Protein AF-E0VUU2-F1 (afdb_monomer_lite)

Organism: Pediculus humanus subsp. corporis (NCBI:txid121224)

Secondary structure (DSSP, 8-state):
------TT-SS-HHHHHHHHHTSTT-----HHHHHHHHHHHHHHHHHHHHSS-TT---HHHHHHHHHH-GGGHHHHHHHHHHHHHHHHT-

pLDDT: mean 73.71, std 14.62, range [32.16, 87.88]

Sequence (90 aa):
MANNTNKYLNLPVSRVKVIMKSSPQVENISNESIYLVAKATYLAQESLMYGQNVNELKYESIAHIVNNESKFEFLKGLLQFKVYCQFVYK

InterPro domains:
  IPR003958 Transcription factor CBF/NF-Y/archaeal histone domain [PF00808] (10-42)
  IPR009072 Histone-fold [G3DSA:1.10.20.10] (1-80)
  IPR009072 Histone-fold [SSF47113] (20-80)
  IPR050568 Transcription/DNA replication regulator [PTHR10252] (10-79)

Radius of gyration: 15.25 Å; chains: 1; bounding box: 46×28×36 Å

Structu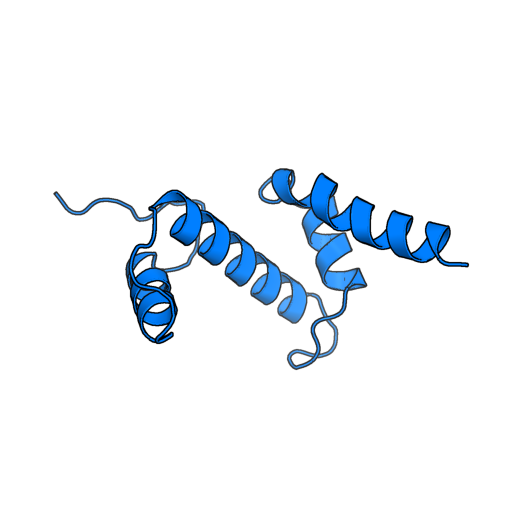re (mmCIF, N/CA/C/O backbone):
data_AF-E0VUU2-F1
#
_entry.id   AF-E0VUU2-F1
#
loop_
_atom_site.group_PDB
_atom_site.id
_atom_site.type_symbol
_atom_site.label_atom_id
_atom_site.label_alt_id
_atom_site.label_comp_id
_atom_site.label_asym_id
_atom_site.label_entity_id
_atom_site.label_seq_id
_atom_site.pdbx_PDB_ins_code
_atom_site.Cartn_x
_atom_site.Cartn_y
_atom_site.Cartn_z
_atom_site.occupancy
_atom_site.B_iso_or_equiv
_atom_site.auth_seq_id
_atom_site.auth_comp_id
_atom_site.auth_asym_id
_atom_site.auth_atom_id
_atom_site.pdbx_PDB_model_num
ATOM 1 N N . MET A 1 1 ? -22.709 15.657 9.112 1.00 32.16 1 MET A N 1
ATOM 2 C CA . MET A 1 1 ? -21.230 15.660 9.188 1.00 32.16 1 MET A CA 1
ATOM 3 C C . MET A 1 1 ? -20.706 14.407 8.488 1.00 32.16 1 MET A C 1
ATOM 5 O O . MET A 1 1 ? -20.541 13.379 9.127 1.00 32.16 1 MET A O 1
ATOM 9 N N . ALA A 1 2 ? -20.553 14.446 7.161 1.00 32.72 2 ALA A N 1
ATOM 10 C CA . ALA A 1 2 ? -20.084 13.309 6.363 1.00 32.72 2 ALA A CA 1
ATOM 11 C C . ALA A 1 2 ? -18.623 13.564 5.980 1.00 32.72 2 ALA A C 1
ATOM 13 O O . ALA A 1 2 ? -18.330 14.203 4.974 1.00 32.72 2 ALA A O 1
ATOM 14 N N . ASN A 1 3 ? -17.710 13.150 6.854 1.00 45.44 3 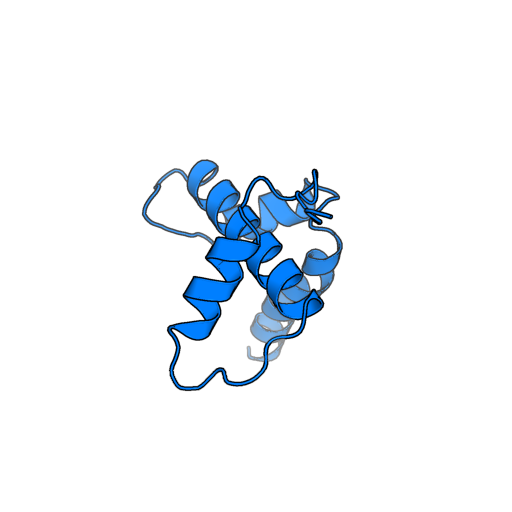ASN A N 1
ATOM 15 C CA . ASN A 1 3 ? -16.290 13.383 6.658 1.00 45.44 3 ASN A CA 1
ATOM 16 C C . ASN A 1 3 ? -15.703 12.376 5.661 1.00 45.44 3 ASN A C 1
ATOM 18 O O . ASN A 1 3 ? -15.889 11.167 5.796 1.00 45.44 3 ASN A O 1
ATOM 22 N N . ASN A 1 4 ? -14.830 12.914 4.807 1.00 46.75 4 ASN A N 1
ATOM 23 C CA . ASN A 1 4 ? -13.587 12.276 4.377 1.00 46.75 4 ASN A CA 1
ATOM 24 C C . ASN A 1 4 ? -13.591 11.531 3.029 1.00 46.75 4 ASN A C 1
ATOM 26 O O . ASN A 1 4 ? -13.088 10.415 2.914 1.00 46.75 4 ASN A O 1
ATOM 30 N N . THR A 1 5 ? -14.035 12.198 1.960 1.00 45.41 5 THR A N 1
ATOM 31 C CA . THR A 1 5 ? -13.363 12.025 0.663 1.00 45.41 5 THR A CA 1
ATOM 32 C C . THR A 1 5 ? -12.023 12.751 0.749 1.00 45.41 5 THR A C 1
ATOM 34 O O . THR A 1 5 ? -11.933 13.952 0.485 1.00 45.41 5 THR A O 1
ATOM 37 N N . ASN A 1 6 ? -10.980 12.050 1.187 1.00 50.56 6 ASN A N 1
ATOM 38 C CA . ASN A 1 6 ? -9.616 12.533 1.028 1.00 50.56 6 ASN A CA 1
ATOM 39 C C . ASN A 1 6 ? -9.395 12.687 -0.486 1.00 50.56 6 ASN A C 1
ATOM 41 O O . ASN A 1 6 ? -9.218 11.690 -1.176 1.00 50.56 6 ASN A O 1
ATOM 45 N N . LYS A 1 7 ? -9.460 13.919 -1.016 1.00 51.06 7 LYS A N 1
ATOM 46 C CA . LYS A 1 7 ? -9.328 14.242 -2.457 1.00 51.06 7 LYS A CA 1
ATOM 47 C C . LYS A 1 7 ? -8.076 13.631 -3.117 1.00 51.06 7 LYS A C 1
ATOM 49 O O . LYS A 1 7 ? -7.997 13.571 -4.333 1.00 51.06 7 LYS A O 1
ATOM 54 N N . TYR A 1 8 ? -7.116 13.179 -2.310 1.00 53.16 8 TYR A N 1
ATOM 55 C CA . TYR A 1 8 ? -5.859 12.537 -2.694 1.00 53.16 8 TYR A CA 1
ATOM 56 C C . TYR A 1 8 ? -5.932 11.012 -2.882 1.00 53.16 8 TYR A C 1
ATOM 58 O O . TYR A 1 8 ? -4.914 10.387 -3.197 1.00 53.16 8 TYR A O 1
ATOM 66 N N . LEU A 1 9 ? -7.088 10.401 -2.620 1.00 58.06 9 LEU A N 1
ATOM 67 C CA . LEU A 1 9 ? -7.342 8.970 -2.725 1.00 58.06 9 LEU A CA 1
ATOM 68 C C . LEU A 1 9 ? -8.634 8.787 -3.523 1.00 58.06 9 LEU A C 1
ATOM 70 O O . LEU A 1 9 ? -9.721 8.984 -2.989 1.00 58.06 9 LEU A O 1
ATOM 74 N N . ASN A 1 10 ? -8.535 8.367 -4.784 1.00 66.50 10 ASN A N 1
ATOM 75 C CA . ASN A 1 10 ? -9.688 8.002 -5.624 1.00 66.50 10 ASN A CA 1
ATOM 76 C C . ASN A 1 10 ? -10.390 6.706 -5.145 1.00 66.50 10 ASN A C 1
ATOM 78 O O . ASN A 1 10 ? -10.941 5.954 -5.942 1.00 66.50 10 ASN A O 1
ATOM 82 N N . LEU A 1 11 ? -10.347 6.408 -3.843 1.00 70.31 11 LEU A N 1
ATOM 83 C CA . LEU A 1 11 ? -10.851 5.186 -3.230 1.00 70.31 11 LEU A CA 1
ATOM 84 C C . LEU A 1 11 ? -11.788 5.529 -2.063 1.00 70.31 11 LEU A C 1
ATOM 86 O O . LEU A 1 11 ? -11.443 6.349 -1.207 1.00 70.31 11 LEU A O 1
ATOM 90 N N . PRO A 1 12 ? -12.957 4.873 -1.965 1.00 81.50 12 PRO A N 1
ATOM 91 C CA . PRO A 1 12 ? -13.855 5.049 -0.835 1.00 81.50 12 PRO A CA 1
ATOM 92 C C . PRO A 1 12 ? -13.254 4.426 0.432 1.00 81.50 12 PRO A C 1
ATOM 94 O O . PRO A 1 12 ? -13.266 3.208 0.620 1.00 81.50 12 PRO A O 1
ATOM 97 N N . VAL A 1 13 ? -12.779 5.282 1.340 1.00 80.31 13 VAL A N 1
ATOM 98 C CA . VAL A 1 13 ? -12.186 4.925 2.646 1.00 80.31 13 VAL A CA 1
ATOM 99 C C . VAL A 1 13 ? -13.080 3.969 3.453 1.00 80.31 13 VAL A C 1
ATOM 101 O O . VAL A 1 13 ? -12.598 3.049 4.113 1.00 80.31 13 VAL A O 1
ATOM 104 N N . SER A 1 14 ? -14.402 4.133 3.357 1.00 82.56 14 SER A N 1
ATOM 105 C CA . SER A 1 14 ? -15.387 3.250 3.990 1.00 82.56 14 SER A CA 1
ATOM 106 C C . SER A 1 14 ? -15.301 1.805 3.490 1.00 82.56 14 SER A C 1
ATOM 108 O O . SER A 1 14 ? -15.385 0.878 4.294 1.00 82.56 14 SER A O 1
ATOM 110 N N . ARG A 1 15 ? -15.084 1.591 2.187 1.00 83.56 15 ARG A N 1
ATOM 111 C CA . ARG A 1 15 ? -14.930 0.249 1.603 1.00 83.56 15 ARG A CA 1
ATOM 112 C C . ARG A 1 15 ? -13.607 -0.381 2.003 1.00 83.56 15 ARG A C 1
ATOM 114 O O . ARG A 1 15 ? -13.601 -1.558 2.341 1.00 83.56 15 ARG A O 1
ATOM 121 N N . VAL A 1 16 ? -12.529 0.405 2.046 1.00 85.56 16 VAL A N 1
ATOM 122 C CA . VAL A 1 16 ? -11.222 -0.061 2.540 1.00 85.56 16 VAL A CA 1
ATOM 123 C C . VAL A 1 16 ? -11.363 -0.592 3.967 1.00 85.56 16 VAL A C 1
ATOM 125 O O . VAL A 1 16 ? -10.953 -1.713 4.249 1.00 85.56 16 VAL A O 1
ATOM 128 N N . LYS A 1 17 ? -12.050 0.147 4.847 1.00 83.94 17 LYS A N 1
ATOM 129 C CA . LYS A 1 17 ? -12.306 -0.288 6.227 1.00 83.94 17 LYS A CA 1
ATOM 130 C C . LYS A 1 17 ? -13.113 -1.588 6.307 1.00 83.94 17 LYS A C 1
ATOM 132 O O . LYS A 1 17 ? -12.799 -2.438 7.133 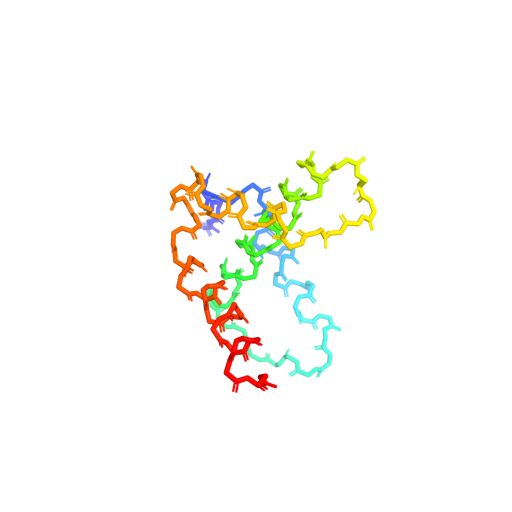1.00 83.94 17 LYS A O 1
ATOM 137 N N . VAL A 1 18 ? -14.145 -1.744 5.475 1.00 87.44 18 VAL A N 1
ATOM 138 C CA . VAL A 1 18 ? -14.959 -2.973 5.430 1.00 87.44 18 VAL A CA 1
ATOM 139 C C . VAL A 1 18 ? -14.119 -4.173 4.992 1.00 87.44 18 VAL A C 1
ATOM 141 O O . VAL A 1 18 ? -14.186 -5.213 5.636 1.00 87.44 18 VAL A O 1
ATOM 144 N N . ILE A 1 19 ? -13.294 -4.014 3.953 1.00 87.44 19 ILE A N 1
ATOM 145 C CA . ILE A 1 19 ? -12.392 -5.069 3.466 1.00 87.44 19 ILE A CA 1
ATOM 146 C C . ILE A 1 19 ? -11.344 -5.423 4.530 1.00 87.44 19 ILE A C 1
ATOM 148 O O . ILE A 1 19 ? -11.076 -6.590 4.775 1.00 87.44 19 ILE A O 1
ATOM 152 N N . MET A 1 20 ? -10.777 -4.437 5.227 1.00 87.62 20 MET A N 1
ATOM 153 C CA . MET A 1 20 ? -9.838 -4.718 6.319 1.00 87.62 20 MET A CA 1
ATOM 154 C C . MET A 1 20 ? -10.502 -5.503 7.463 1.00 87.62 20 MET A C 1
ATOM 156 O O . MET A 1 20 ? -9.880 -6.401 8.022 1.00 87.62 20 MET A O 1
ATOM 160 N N . LYS A 1 21 ? -11.772 -5.210 7.777 1.00 87.19 21 LYS A N 1
ATOM 161 C CA . LYS A 1 21 ? -12.559 -5.919 8.802 1.00 87.19 21 LYS A CA 1
ATOM 162 C C . LYS A 1 21 ? -13.069 -7.298 8.382 1.00 87.19 21 LYS A C 1
ATOM 164 O O . LYS A 1 21 ? -13.522 -8.039 9.245 1.00 87.19 21 LYS A O 1
ATOM 169 N N . SER A 1 22 ? -13.033 -7.654 7.095 1.00 87.88 22 SER A N 1
ATOM 170 C CA . SER A 1 22 ? -13.375 -9.020 6.679 1.00 87.88 22 SER A CA 1
ATOM 171 C C . SER A 1 22 ? -12.279 -10.027 7.034 1.00 87.88 22 SER A C 1
ATOM 173 O O . SER A 1 22 ? -12.506 -11.228 6.933 1.00 87.88 22 SER A O 1
ATOM 175 N N . SER A 1 23 ? -11.096 -9.550 7.437 1.00 84.56 23 SER A N 1
ATOM 176 C CA . SER A 1 23 ? -10.030 -10.392 7.966 1.00 84.56 23 SER A CA 1
ATOM 177 C C . SER A 1 23 ? -10.283 -10.702 9.449 1.00 84.56 23 SER A C 1
ATOM 179 O O . SER A 1 23 ? -10.383 -9.765 10.246 1.00 84.56 23 SER A O 1
ATOM 181 N N . PRO A 1 24 ? -10.364 -11.984 9.854 1.00 77.62 24 PRO A N 1
ATOM 182 C CA . PRO A 1 24 ? -10.712 -12.367 11.224 1.00 77.62 24 PRO A CA 1
ATOM 183 C C . PRO A 1 24 ? -9.663 -11.965 12.274 1.00 77.62 24 PRO A C 1
ATOM 185 O O . PRO A 1 24 ? -9.955 -11.997 13.462 1.00 77.62 24 PRO A O 1
ATOM 188 N N . GLN A 1 25 ? -8.457 -11.567 11.862 1.00 79.62 25 GLN A N 1
ATOM 189 C CA . GLN A 1 25 ? -7.365 -11.151 12.750 1.00 79.62 25 GLN A CA 1
ATOM 190 C C . GLN A 1 25 ? -7.331 -9.636 13.024 1.00 79.62 25 GLN A C 1
ATOM 192 O O . GLN A 1 25 ? -6.417 -9.153 13.690 1.00 79.62 25 GLN A O 1
ATOM 197 N N . VAL A 1 26 ? -8.270 -8.859 12.474 1.00 79.81 26 VAL A N 1
ATOM 198 C CA . VAL A 1 26 ? -8.221 -7.391 12.507 1.00 79.81 26 VAL A CA 1
ATOM 199 C C . VAL A 1 26 ? -9.380 -6.838 13.342 1.00 79.81 26 VAL A C 1
ATOM 201 O O . VAL A 1 26 ? -10.463 -6.560 12.832 1.00 79.81 26 VAL A O 1
ATOM 204 N N . GLU A 1 27 ? -9.141 -6.650 14.642 1.00 74.12 27 GLU A N 1
ATOM 205 C CA . GLU A 1 27 ? -10.156 -6.163 15.594 1.00 74.12 27 GLU A CA 1
ATOM 206 C C . GLU A 1 27 ? -10.253 -4.627 15.630 1.00 74.12 27 GLU A C 1
ATOM 208 O O . GLU A 1 27 ? -11.337 -4.056 15.487 1.00 74.12 27 GLU A O 1
ATOM 213 N N . ASN A 1 28 ? -9.110 -3.941 15.761 1.00 80.06 28 ASN A N 1
ATOM 214 C CA . ASN A 1 28 ? -9.026 -2.482 15.841 1.00 80.06 28 ASN A CA 1
ATOM 215 C C . ASN A 1 28 ? -8.176 -1.913 14.703 1.00 80.06 28 ASN A C 1
ATOM 217 O O . ASN A 1 28 ? -7.017 -2.276 14.528 1.00 80.06 28 ASN A O 1
ATOM 221 N N . ILE A 1 29 ? -8.759 -0.984 13.941 1.00 83.25 29 ILE A N 1
ATOM 222 C CA . ILE A 1 29 ? -8.109 -0.343 12.793 1.00 83.25 29 ILE A CA 1
ATOM 223 C C . ILE A 1 29 ? -8.088 1.166 13.020 1.00 83.25 29 ILE A C 1
ATOM 225 O O . ILE A 1 29 ? -9.150 1.789 13.132 1.00 83.25 29 ILE A O 1
ATOM 229 N N . SER A 1 30 ? -6.892 1.756 13.044 1.00 86.44 30 SER A N 1
ATOM 230 C CA . SER A 1 30 ? -6.724 3.207 13.123 1.00 86.44 30 SER A CA 1
ATOM 231 C C . SER A 1 30 ? -7.038 3.882 11.781 1.00 86.44 30 SER A C 1
ATOM 233 O O . SER A 1 30 ? -6.960 3.274 10.711 1.00 86.44 30 SER A O 1
ATOM 235 N N . ASN A 1 31 ? -7.378 5.173 11.817 1.00 83.94 31 ASN A N 1
ATOM 236 C CA . ASN A 1 31 ? -7.612 5.945 10.592 1.00 83.94 31 ASN A CA 1
ATOM 237 C C . ASN A 1 31 ? -6.344 6.051 9.725 1.00 83.94 31 ASN A C 1
ATOM 239 O O . ASN A 1 31 ? -6.445 6.064 8.499 1.00 83.94 31 ASN A O 1
ATOM 243 N N . GLU A 1 32 ? -5.163 6.067 10.348 1.00 83.62 32 GLU A N 1
ATOM 244 C CA . GLU A 1 32 ? -3.870 6.068 9.656 1.00 83.62 32 GLU A CA 1
ATOM 245 C C . GLU A 1 32 ? -3.622 4.756 8.913 1.00 83.62 32 GLU A C 1
ATOM 247 O O . GLU A 1 32 ? -3.216 4.783 7.753 1.00 83.62 32 GLU A O 1
ATOM 252 N N . SER A 1 33 ? -3.944 3.607 9.518 1.00 85.00 33 SER A N 1
ATOM 253 C CA . SER A 1 33 ? -3.836 2.310 8.843 1.00 85.00 33 SER A CA 1
ATOM 254 C C . SER A 1 33 ? -4.748 2.235 7.620 1.00 85.00 33 SER A C 1
ATOM 256 O O . SER A 1 33 ? -4.322 1.766 6.569 1.00 85.00 33 SER A O 1
ATOM 258 N N . ILE A 1 34 ? -5.981 2.746 7.717 1.00 85.94 34 ILE A N 1
ATOM 259 C CA . ILE A 1 34 ? -6.905 2.788 6.570 1.00 85.94 34 ILE A CA 1
ATOM 260 C C . ILE A 1 34 ? -6.340 3.678 5.460 1.00 85.94 34 ILE A C 1
ATOM 262 O O . ILE A 1 34 ? -6.396 3.310 4.287 1.00 85.94 34 ILE A O 1
ATOM 266 N N . TYR A 1 35 ? -5.787 4.838 5.818 1.00 83.25 35 TYR A N 1
ATOM 267 C CA . TYR A 1 35 ? -5.168 5.752 4.861 1.00 83.25 35 TYR A CA 1
ATOM 268 C C . TYR A 1 35 ? -3.959 5.116 4.158 1.00 83.25 35 TYR A C 1
ATOM 270 O O . TYR A 1 35 ? -3.853 5.185 2.932 1.00 83.25 35 TYR A O 1
ATOM 278 N N . LEU A 1 36 ? -3.088 4.446 4.917 1.00 83.56 36 LEU A N 1
ATOM 279 C CA . LEU A 1 36 ? -1.916 3.751 4.390 1.00 83.56 36 LEU A CA 1
ATOM 280 C C . LEU A 1 36 ? -2.315 2.628 3.427 1.00 83.56 36 LEU A C 1
ATOM 282 O O . LEU A 1 36 ? -1.778 2.543 2.323 1.00 83.56 36 LEU A O 1
ATOM 286 N N . VAL A 1 37 ? -3.299 1.810 3.811 1.00 85.81 37 VAL A N 1
ATOM 287 C CA . VAL A 1 37 ? -3.828 0.736 2.960 1.00 85.81 37 VAL A CA 1
ATOM 288 C C . VAL A 1 37 ? -4.455 1.314 1.695 1.00 85.81 37 VAL A C 1
ATOM 290 O O . VAL A 1 37 ? -4.159 0.835 0.606 1.00 85.81 37 VAL A O 1
ATOM 293 N N . ALA A 1 38 ? -5.241 2.388 1.798 1.00 86.06 38 ALA A N 1
ATOM 294 C CA . ALA A 1 38 ? -5.820 3.045 0.630 1.00 86.06 38 ALA A CA 1
ATOM 295 C C . ALA A 1 38 ? -4.740 3.572 -0.335 1.00 86.06 38 ALA A C 1
ATOM 297 O O . ALA A 1 38 ? -4.858 3.386 -1.547 1.00 86.06 38 ALA A O 1
ATOM 298 N N . LYS A 1 39 ? -3.660 4.180 0.181 1.00 82.94 39 LYS A N 1
ATOM 299 C CA . LYS A 1 39 ? -2.513 4.607 -0.640 1.00 82.94 39 LYS A CA 1
ATOM 300 C C . LYS A 1 39 ? -1.806 3.425 -1.301 1.00 82.94 39 LYS A C 1
ATOM 302 O O . LYS A 1 39 ? -1.476 3.515 -2.480 1.00 82.94 39 LYS A O 1
ATOM 307 N N . ALA A 1 40 ? -1.599 2.329 -0.574 1.00 84.50 40 ALA A N 1
ATOM 308 C CA . ALA A 1 40 ? -0.967 1.125 -1.108 1.00 84.50 40 ALA A CA 1
ATOM 309 C C . ALA A 1 40 ? -1.818 0.464 -2.206 1.00 84.50 40 ALA A C 1
ATOM 311 O O . ALA A 1 40 ? -1.286 0.074 -3.243 1.00 84.50 40 ALA A O 1
ATOM 312 N N . THR A 1 41 ? -3.141 0.392 -2.027 1.00 85.31 41 THR A N 1
ATOM 313 C CA . THR A 1 41 ? -4.065 -0.110 -3.056 1.00 85.31 41 THR A CA 1
ATOM 314 C C . THR A 1 41 ? -4.026 0.759 -4.308 1.00 85.31 41 THR A C 1
ATOM 316 O O . THR A 1 41 ? -3.959 0.235 -5.416 1.00 85.31 41 THR A O 1
ATOM 319 N N . TYR A 1 42 ? -4.017 2.081 -4.140 1.00 83.94 42 TYR A N 1
ATOM 320 C CA . TYR A 1 42 ? -3.918 3.011 -5.260 1.00 83.94 42 TYR A CA 1
ATOM 321 C C . TYR A 1 42 ? -2.585 2.858 -6.018 1.00 83.94 42 TYR A C 1
ATOM 323 O O . TYR A 1 42 ? -2.583 2.795 -7.245 1.00 83.94 42 TYR A O 1
ATOM 331 N N . LEU A 1 43 ? -1.465 2.697 -5.302 1.00 83.25 43 LEU A N 1
ATOM 332 C CA . LEU A 1 43 ? -0.165 2.396 -5.911 1.00 83.25 43 LEU A CA 1
ATOM 333 C C . LEU A 1 43 ? -0.187 1.086 -6.704 1.00 83.25 43 LEU A C 1
ATOM 335 O O . LEU A 1 43 ? 0.324 1.036 -7.821 1.00 83.25 43 LEU A O 1
ATOM 339 N N . ALA A 1 44 ? -0.765 0.026 -6.135 1.00 82.88 44 ALA A N 1
ATOM 340 C CA . ALA A 1 44 ? -0.872 -1.265 -6.806 1.00 82.88 44 ALA A CA 1
ATOM 341 C C . ALA A 1 44 ? -1.704 -1.153 -8.091 1.00 82.88 44 ALA A C 1
ATOM 343 O O . ALA A 1 44 ? -1.298 -1.676 -9.125 1.00 82.88 44 ALA A O 1
ATOM 344 N N . GLN A 1 45 ? -2.816 -0.415 -8.053 1.00 83.12 45 GLN A N 1
ATOM 345 C CA . GLN A 1 45 ? -3.641 -0.157 -9.230 1.00 83.12 45 GLN A CA 1
ATOM 346 C C . GLN A 1 45 ? -2.872 0.607 -10.316 1.00 83.12 45 GLN A C 1
ATOM 348 O O . GLN A 1 45 ? -2.860 0.162 -11.461 1.00 83.12 45 GLN A O 1
ATOM 353 N N . GLU A 1 46 ? -2.195 1.711 -9.979 1.00 82.00 46 GLU A N 1
ATOM 354 C CA . GLU A 1 46 ? -1.381 2.448 -10.962 1.00 82.00 46 GLU A CA 1
ATOM 355 C C . GLU A 1 46 ? -0.256 1.572 -11.529 1.00 82.00 46 GLU A C 1
ATOM 357 O O . GLU A 1 46 ? 0.027 1.616 -12.724 1.00 82.00 46 GLU A O 1
ATOM 362 N N . SER A 1 47 ? 0.341 0.719 -10.696 1.00 83.25 47 SER A N 1
ATOM 363 C CA . SER A 1 47 ? 1.418 -0.191 -11.104 1.00 83.25 47 SER A CA 1
ATOM 364 C C . SER A 1 47 ? 0.947 -1.272 -12.063 1.00 83.25 47 SER A C 1
ATOM 366 O O . SER A 1 47 ? 1.662 -1.577 -13.016 1.00 83.25 47 SER A O 1
ATOM 368 N N . LEU A 1 48 ? -0.258 -1.808 -11.863 1.00 81.19 48 LEU A N 1
ATOM 369 C CA . LEU A 1 48 ? -0.884 -2.738 -12.806 1.00 81.19 48 LEU A CA 1
ATOM 370 C C . LEU A 1 48 ? -1.246 -2.057 -14.130 1.00 81.19 48 LEU A C 1
ATOM 372 O O . LEU A 1 48 ? -1.127 -2.682 -15.177 1.00 81.19 48 LEU A O 1
ATOM 376 N N . MET A 1 49 ? -1.659 -0.785 -14.098 1.00 80.81 49 MET A N 1
ATOM 377 C CA . MET A 1 49 ? -1.950 -0.015 -15.314 1.00 80.81 49 MET A CA 1
ATOM 378 C C . MET A 1 49 ? -0.685 0.364 -16.094 1.00 80.81 49 MET A C 1
ATOM 380 O O . MET A 1 49 ? -0.731 0.458 -17.317 1.00 80.81 49 MET A O 1
ATOM 384 N N . TYR A 1 50 ? 0.432 0.596 -15.401 1.00 78.56 50 TYR A N 1
ATOM 385 C CA . TYR A 1 50 ? 1.730 0.859 -16.027 1.00 78.56 50 TYR A CA 1
ATOM 386 C C . TYR A 1 50 ? 2.400 -0.425 -16.545 1.00 78.56 50 TYR A C 1
ATOM 388 O O . TYR A 1 50 ? 3.156 -0.395 -17.516 1.00 78.56 50 TYR A O 1
ATOM 396 N N . GLY A 1 51 ? 2.149 -1.562 -15.893 1.00 71.38 51 GLY A N 1
ATOM 397 C CA . GLY A 1 51 ? 2.627 -2.865 -16.339 1.00 71.38 51 GLY A CA 1
ATOM 398 C C . GLY A 1 51 ? 2.032 -3.266 -17.692 1.00 71.38 51 GLY A C 1
ATOM 399 O O . GLY A 1 51 ? 0.870 -3.012 -17.984 1.00 71.38 51 GLY A O 1
ATOM 400 N N . GLN A 1 52 ? 2.819 -3.961 -18.519 1.00 64.94 52 GLN A N 1
ATOM 401 C CA . GLN A 1 52 ? 2.329 -4.521 -19.790 1.00 64.94 52 GLN A CA 1
ATOM 402 C C . GLN A 1 52 ? 1.278 -5.628 -19.586 1.00 64.94 52 GLN A C 1
ATOM 404 O O . GLN A 1 52 ? 0.553 -5.969 -20.516 1.00 64.94 52 GLN A O 1
ATOM 409 N N . ASN A 1 53 ? 1.202 -6.199 -18.380 1.00 71.00 53 ASN A N 1
ATOM 410 C CA . ASN A 1 53 ? 0.268 -7.254 -18.021 1.00 71.00 53 ASN A CA 1
ATOM 411 C C . ASN A 1 53 ? -0.555 -6.827 -16.798 1.00 71.00 53 ASN A C 1
ATOM 413 O O . ASN A 1 53 ? -0.040 -6.760 -15.685 1.00 71.00 53 ASN A O 1
ATOM 417 N N . VAL A 1 54 ? -1.851 -6.598 -17.009 1.00 69.69 54 VAL A N 1
ATOM 418 C CA . VAL A 1 54 ? -2.826 -6.216 -15.969 1.00 69.69 54 VAL A CA 1
ATOM 419 C C . VAL A 1 54 ? -2.988 -7.253 -14.852 1.00 69.69 54 VAL A C 1
ATOM 421 O O . VAL A 1 54 ? -3.542 -6.930 -13.804 1.00 69.69 54 VAL A O 1
ATOM 424 N N . ASN A 1 55 ? -2.490 -8.477 -15.047 1.00 76.44 55 ASN A N 1
ATOM 425 C CA . ASN A 1 55 ? -2.541 -9.551 -14.053 1.00 76.44 55 ASN A CA 1
ATOM 426 C C . ASN A 1 55 ? -1.216 -9.755 -13.305 1.00 76.44 55 ASN A C 1
ATOM 428 O O . ASN A 1 55 ? -1.141 -10.622 -12.435 1.00 76.44 55 ASN A O 1
ATOM 432 N N . GLU A 1 56 ? -0.165 -8.998 -13.631 1.00 78.25 56 GLU A N 1
ATOM 433 C CA . GLU A 1 56 ? 1.165 -9.193 -13.057 1.00 78.25 56 GLU A CA 1
ATOM 434 C C . GLU A 1 56 ? 1.706 -7.888 -12.467 1.00 78.25 56 GLU A C 1
ATOM 436 O O . GLU A 1 56 ? 2.061 -6.946 -13.176 1.00 78.25 56 GLU A O 1
ATOM 441 N N . LEU A 1 57 ? 1.804 -7.846 -11.138 1.00 79.75 57 LEU A N 1
ATOM 442 C CA . LEU A 1 57 ? 2.362 -6.707 -10.423 1.00 79.75 57 LEU A CA 1
ATOM 443 C C . LEU A 1 57 ? 3.886 -6.843 -10.319 1.00 79.75 57 LEU A C 1
ATOM 445 O O . LEU A 1 57 ? 4.400 -7.569 -9.467 1.00 79.75 57 LEU A O 1
ATOM 449 N N . LYS A 1 58 ? 4.604 -6.125 -11.184 1.00 82.00 58 LYS A N 1
ATOM 450 C CA . LYS A 1 58 ? 6.071 -6.115 -11.222 1.00 82.00 58 LYS A CA 1
ATOM 451 C C . LYS A 1 58 ? 6.667 -5.067 -10.288 1.00 82.00 58 LYS A C 1
ATOM 453 O O . LYS A 1 58 ? 6.137 -3.963 -10.139 1.00 82.00 58 LYS A O 1
ATOM 458 N N . TYR A 1 59 ? 7.798 -5.406 -9.671 1.00 82.12 59 TYR A N 1
ATOM 459 C CA . TYR A 1 59 ? 8.489 -4.503 -8.751 1.00 82.12 59 TYR A CA 1
ATOM 460 C C . TYR A 1 59 ? 8.996 -3.251 -9.471 1.00 82.12 59 TYR A C 1
ATOM 462 O O . TYR A 1 59 ? 8.918 -2.155 -8.924 1.00 82.12 59 TYR A O 1
ATOM 470 N N . GLU A 1 60 ? 9.459 -3.400 -10.709 1.00 81.62 60 GLU A N 1
ATOM 471 C CA . GLU A 1 60 ? 9.953 -2.309 -11.545 1.00 81.62 60 GLU A CA 1
ATOM 472 C C . GLU A 1 60 ? 8.855 -1.272 -11.806 1.00 81.62 60 GLU A C 1
ATOM 474 O O . GLU A 1 60 ? 9.106 -0.073 -11.711 1.00 81.62 60 GLU A O 1
ATOM 479 N N . SER A 1 61 ? 7.621 -1.725 -12.052 1.00 81.62 61 SER A N 1
ATOM 480 C CA . SER A 1 61 ? 6.453 -0.858 -12.242 1.00 81.62 61 SER A CA 1
ATOM 481 C C . SER A 1 61 ? 6.116 -0.077 -10.969 1.00 81.62 61 SER A C 1
ATOM 483 O O . SER A 1 61 ? 5.892 1.132 -11.029 1.00 81.62 61 SER A O 1
ATOM 485 N N . ILE A 1 62 ? 6.162 -0.742 -9.808 1.00 83.94 62 ILE A N 1
ATOM 486 C CA . ILE A 1 62 ? 5.950 -0.096 -8.504 1.00 83.94 62 ILE A CA 1
ATOM 487 C C . ILE A 1 62 ? 7.047 0.937 -8.230 1.00 83.94 62 ILE A C 1
ATOM 489 O O . ILE A 1 62 ? 6.751 2.081 -7.888 1.00 83.94 62 ILE A O 1
ATOM 493 N N . ALA A 1 63 ? 8.314 0.555 -8.400 1.00 84.31 63 ALA A N 1
ATOM 494 C CA . ALA A 1 63 ? 9.454 1.433 -8.173 1.00 84.31 63 ALA A CA 1
ATOM 495 C C . ALA A 1 63 ? 9.418 2.651 -9.103 1.00 84.31 63 ALA A C 1
ATOM 497 O O . ALA A 1 63 ? 9.686 3.766 -8.660 1.00 84.31 63 ALA A O 1
ATOM 498 N N . HIS A 1 64 ? 9.037 2.463 -10.367 1.00 83.38 64 HIS A N 1
ATOM 499 C CA . HIS A 1 64 ? 8.872 3.551 -11.324 1.00 83.38 64 HIS A CA 1
ATOM 500 C C . HIS A 1 64 ? 7.824 4.566 -10.848 1.00 83.38 64 HIS A C 1
ATOM 502 O O . HIS A 1 64 ? 8.102 5.763 -10.797 1.00 83.38 64 HIS A O 1
ATOM 508 N N . ILE A 1 65 ? 6.641 4.106 -10.436 1.00 84.19 65 ILE A N 1
ATOM 509 C CA . ILE A 1 65 ? 5.571 5.002 -9.976 1.00 84.19 65 ILE A CA 1
ATOM 510 C C . ILE A 1 65 ? 5.959 5.702 -8.677 1.00 84.19 65 ILE A C 1
ATOM 512 O O . ILE A 1 65 ? 5.838 6.920 -8.583 1.00 84.19 65 ILE A O 1
ATOM 516 N N . VAL A 1 66 ? 6.498 4.970 -7.699 1.00 85.81 66 VAL A N 1
ATOM 517 C CA . VAL A 1 66 ? 6.924 5.567 -6.427 1.00 85.81 66 VAL A CA 1
ATOM 518 C C . VAL A 1 66 ? 8.027 6.609 -6.625 1.00 85.81 66 VAL A C 1
ATOM 520 O O . VAL A 1 66 ? 8.046 7.617 -5.920 1.00 85.81 66 VAL A O 1
ATOM 523 N N . ASN A 1 67 ? 8.924 6.415 -7.595 1.00 83.38 67 ASN A N 1
ATOM 524 C CA . ASN A 1 67 ? 9.979 7.380 -7.896 1.00 83.38 67 ASN A CA 1
ATOM 525 C C . ASN A 1 67 ? 9.466 8.647 -8.594 1.00 83.38 67 ASN A C 1
ATOM 527 O O . ASN A 1 67 ? 9.951 9.735 -8.265 1.00 83.38 67 ASN A O 1
ATOM 531 N N . ASN A 1 68 ? 8.479 8.516 -9.483 1.00 84.12 68 ASN A N 1
ATOM 532 C CA . ASN A 1 68 ? 7.988 9.608 -10.329 1.00 84.12 68 ASN A CA 1
ATOM 533 C C . ASN A 1 68 ? 6.845 10.432 -9.717 1.00 84.12 68 ASN A C 1
ATOM 535 O O . ASN A 1 68 ? 6.632 11.574 -10.116 1.00 84.12 68 ASN A O 1
ATOM 539 N N . GLU A 1 69 ? 6.116 9.887 -8.746 1.00 82.19 69 GLU A N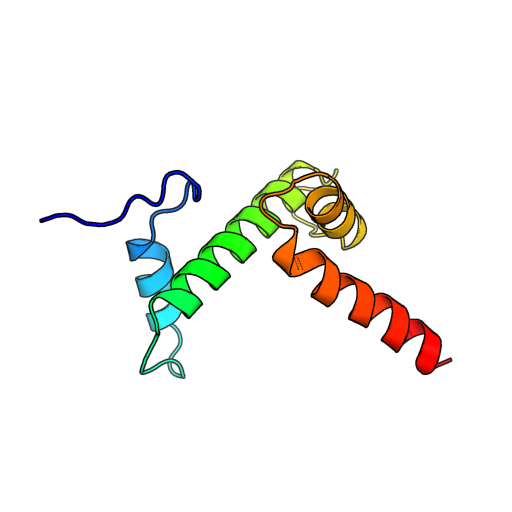 1
ATOM 540 C CA . GLU A 1 69 ? 4.933 10.524 -8.164 1.00 82.19 69 GLU A CA 1
ATOM 541 C C . GLU A 1 69 ? 5.192 10.968 -6.715 1.00 82.19 69 GLU A C 1
ATOM 543 O O . GLU A 1 69 ? 5.406 10.152 -5.814 1.00 82.19 69 GLU A O 1
ATOM 548 N N . SER A 1 70 ? 5.115 12.278 -6.455 1.00 78.31 70 SER A N 1
ATOM 549 C CA . SER A 1 70 ? 5.370 12.870 -5.127 1.00 78.31 70 SER A CA 1
ATOM 550 C C . SER A 1 70 ? 4.425 12.347 -4.038 1.00 78.31 70 SER A C 1
ATOM 552 O O . SER A 1 70 ? 4.800 12.220 -2.875 1.00 78.31 70 SER A O 1
ATOM 554 N N . LYS A 1 71 ? 3.207 11.940 -4.410 1.00 78.19 71 LYS A N 1
ATOM 555 C CA . LYS A 1 71 ? 2.206 11.367 -3.493 1.00 78.19 71 LYS A CA 1
ATOM 556 C C . LYS A 1 71 ? 2.615 10.018 -2.875 1.00 78.19 71 LYS A C 1
ATOM 558 O O . LYS A 1 71 ? 1.943 9.577 -1.939 1.00 78.19 71 LYS A O 1
ATOM 563 N N . PHE A 1 72 ? 3.671 9.374 -3.382 1.00 80.06 72 PHE A N 1
ATOM 564 C CA . PHE A 1 72 ? 4.242 8.132 -2.845 1.00 80.06 72 PHE A CA 1
ATOM 565 C C . PHE A 1 72 ? 5.644 8.309 -2.262 1.00 80.06 72 PHE A C 1
ATOM 567 O O . PHE A 1 72 ? 6.299 7.320 -1.945 1.00 80.06 72 PHE A O 1
ATOM 574 N N . GLU A 1 73 ? 6.113 9.542 -2.080 1.00 80.00 73 GLU A N 1
ATOM 575 C CA . GLU A 1 73 ? 7.45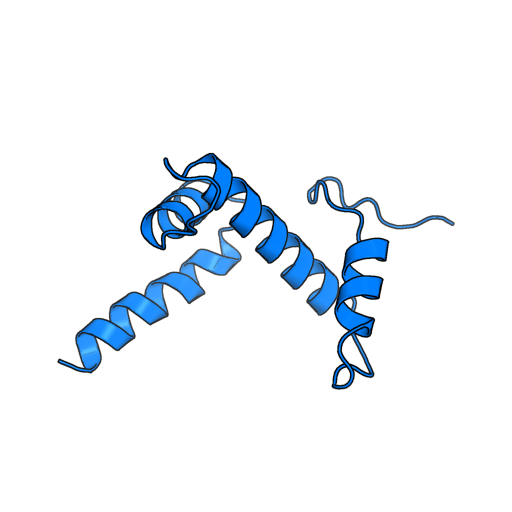4 9.813 -1.557 1.00 80.00 73 GLU A CA 1
ATOM 576 C C . GLU A 1 73 ? 7.730 9.100 -0.222 1.00 80.00 73 GLU A C 1
ATOM 578 O O . GLU A 1 73 ? 8.805 8.537 -0.029 1.00 80.00 73 GLU A O 1
ATOM 583 N N . PHE A 1 74 ? 6.717 8.990 0.643 1.00 77.31 74 PHE A N 1
ATOM 584 C CA . PHE A 1 74 ? 6.796 8.254 1.909 1.00 77.31 74 PHE A CA 1
ATOM 585 C C . PHE A 1 74 ? 7.127 6.751 1.750 1.00 77.31 74 PHE A C 1
ATOM 587 O O . PHE A 1 74 ? 7.613 6.128 2.692 1.00 77.31 74 PHE A O 1
ATOM 594 N N . LEU A 1 75 ? 6.889 6.159 0.572 1.00 76.50 75 LEU A N 1
ATOM 595 C CA . LEU A 1 75 ? 7.212 4.763 0.252 1.00 76.50 75 LEU A CA 1
ATOM 596 C C . LEU A 1 75 ? 8.613 4.594 -0.348 1.00 76.50 75 LEU A C 1
ATOM 598 O O . LEU A 1 75 ? 9.120 3.470 -0.355 1.00 76.50 75 LEU A O 1
ATOM 602 N N . LYS A 1 76 ? 9.264 5.670 -0.822 1.00 79.00 76 LYS A N 1
ATOM 603 C CA . LYS A 1 76 ? 10.611 5.596 -1.425 1.00 79.00 76 LYS A CA 1
ATOM 604 C C . LYS A 1 76 ? 11.613 4.954 -0.469 1.00 79.00 76 LYS A C 1
ATOM 606 O O . LYS A 1 76 ? 12.350 4.057 -0.874 1.00 79.00 76 LYS A O 1
ATOM 611 N N . GLY A 1 77 ? 11.580 5.348 0.805 1.00 73.25 77 GLY A N 1
ATOM 612 C CA . GLY A 1 77 ? 12.440 4.764 1.837 1.00 73.25 77 GLY A CA 1
ATOM 613 C C . GLY A 1 77 ? 12.218 3.258 2.010 1.00 73.25 77 GLY A C 1
ATOM 614 O O . GLY A 1 77 ? 13.179 2.502 2.083 1.00 73.25 77 GLY A O 1
ATOM 615 N N . LEU A 1 78 ? 10.963 2.796 1.985 1.00 72.81 78 LEU A N 1
ATOM 616 C CA . LEU A 1 78 ? 10.623 1.378 2.163 1.00 72.81 78 LEU A CA 1
ATOM 617 C C . LEU A 1 78 ? 11.063 0.502 0.981 1.00 72.81 78 LEU A C 1
ATOM 619 O O . LEU A 1 78 ? 11.484 -0.636 1.183 1.00 72.81 78 LEU A O 1
ATOM 623 N N . LEU A 1 79 ? 10.994 1.017 -0.250 1.00 71.75 79 LEU A N 1
ATOM 624 C CA . LEU A 1 79 ? 11.427 0.271 -1.437 1.00 71.75 79 LEU A CA 1
ATOM 625 C C . LEU A 1 79 ? 12.955 0.117 -1.504 1.00 71.75 79 LEU A C 1
ATOM 627 O O . LEU A 1 79 ? 13.456 -0.940 -1.891 1.00 71.75 79 LEU A O 1
ATOM 631 N N . GLN A 1 80 ? 13.711 1.127 -1.069 1.00 63.69 80 GLN A N 1
ATOM 632 C CA . GLN A 1 80 ? 15.179 1.069 -1.043 1.00 63.69 80 GLN A CA 1
ATOM 633 C C . GLN A 1 80 ? 15.713 -0.028 -0.105 1.00 63.69 80 GLN A C 1
ATOM 635 O O . GLN A 1 80 ? 16.707 -0.682 -0.431 1.00 63.69 80 GLN A O 1
ATOM 640 N N . PHE A 1 81 ? 15.018 -0.311 1.004 1.00 56.53 81 PHE A N 1
ATOM 641 C CA . PHE A 1 81 ? 15.398 -1.381 1.936 1.00 56.53 81 PHE A CA 1
ATOM 642 C C . PHE A 1 81 ? 15.420 -2.771 1.290 1.00 56.53 81 PHE A C 1
ATOM 644 O O . PHE A 1 81 ? 16.283 -3.584 1.619 1.00 56.53 81 PHE A O 1
ATOM 651 N N . LYS A 1 82 ? 14.517 -3.059 0.343 1.00 53.53 82 LYS A N 1
ATOM 652 C CA . LYS A 1 82 ? 14.459 -4.381 -0.301 1.00 53.53 82 LYS A CA 1
ATOM 653 C C . LYS A 1 82 ? 15.677 -4.634 -1.193 1.00 53.53 82 LYS A C 1
ATOM 655 O O . LYS A 1 82 ? 16.221 -5.736 -1.184 1.00 53.53 82 LYS A O 1
ATOM 660 N N . VAL A 1 83 ? 16.123 -3.600 -1.910 1.00 54.38 83 VAL A N 1
ATOM 661 C CA . VAL A 1 83 ? 17.340 -3.639 -2.732 1.00 54.38 83 VAL A CA 1
ATOM 662 C C . VAL A 1 83 ? 18.551 -3.892 -1.836 1.00 54.38 83 VAL A C 1
ATOM 664 O O . VAL A 1 83 ? 19.320 -4.812 -2.094 1.00 54.38 83 VAL A O 1
ATOM 667 N N . TYR A 1 84 ? 18.671 -3.149 -0.733 1.00 46.50 84 TYR A N 1
ATOM 668 C CA . TYR A 1 84 ? 19.795 -3.294 0.190 1.00 46.50 84 TYR A CA 1
ATOM 669 C C . TYR A 1 84 ? 19.839 -4.675 0.858 1.00 46.50 84 TYR A C 1
ATOM 671 O O . TYR A 1 84 ? 20.889 -5.309 0.866 1.00 46.50 84 TYR A O 1
ATOM 679 N N . CYS A 1 85 ? 18.706 -5.208 1.329 1.00 42.31 85 CYS A N 1
ATOM 680 C CA . CYS A 1 85 ? 18.662 -6.567 1.875 1.00 42.31 85 CYS A CA 1
ATOM 681 C C . CYS A 1 85 ? 19.083 -7.616 0.834 1.00 42.31 85 CYS A C 1
ATOM 683 O O . CYS A 1 85 ? 19.853 -8.513 1.152 1.00 42.31 85 CYS A O 1
ATOM 685 N N . GLN A 1 86 ? 18.658 -7.495 -0.426 1.00 49.09 86 GLN A N 1
ATOM 686 C CA . GLN A 1 86 ? 19.072 -8.446 -1.461 1.00 49.09 86 GLN A CA 1
ATOM 687 C C . GLN A 1 86 ? 20.579 -8.377 -1.782 1.00 49.09 86 GLN A C 1
ATOM 689 O O . GLN A 1 86 ? 21.158 -9.392 -2.165 1.00 49.09 86 GLN A O 1
ATOM 694 N N . PHE A 1 87 ? 21.218 -7.216 -1.605 1.00 48.75 87 PHE A N 1
ATOM 695 C CA . PHE A 1 87 ? 22.673 -7.068 -1.724 1.00 48.75 87 PHE A CA 1
ATOM 696 C C . PHE A 1 87 ? 23.442 -7.557 -0.489 1.00 48.75 87 PHE A C 1
ATOM 698 O O . PHE A 1 87 ? 24.553 -8.045 -0.644 1.00 48.75 87 PHE A O 1
ATOM 705 N N . VAL A 1 88 ? 22.867 -7.457 0.712 1.00 52.59 88 VAL A N 1
ATOM 706 C CA . VAL A 1 88 ? 23.517 -7.873 1.972 1.00 52.59 88 VAL A CA 1
ATOM 707 C C . VAL A 1 88 ? 23.522 -9.397 2.172 1.00 52.59 88 VAL A C 1
ATOM 709 O O . VAL A 1 88 ? 24.368 -9.908 2.895 1.00 52.59 88 VAL A O 1
ATOM 712 N N . TYR A 1 89 ? 22.612 -10.138 1.531 1.00 46.31 89 TYR A N 1
ATOM 713 C CA . TYR A 1 89 ? 22.528 -11.606 1.629 1.00 46.31 89 TYR A CA 1
ATOM 714 C C . TYR A 1 89 ? 23.235 -12.369 0.486 1.00 46.31 89 TYR A C 1
ATOM 716 O O . TYR A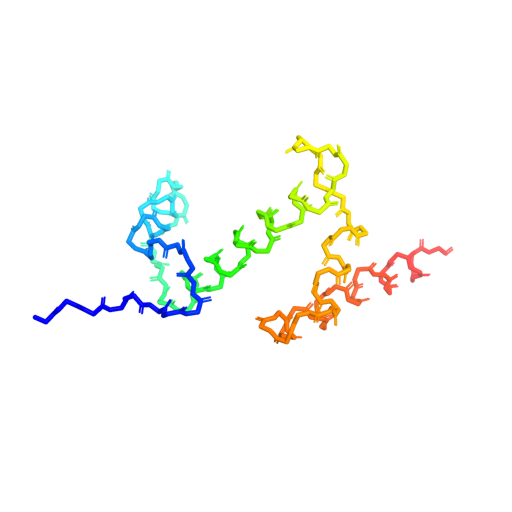 1 89 ? 22.962 -13.555 0.291 1.00 46.31 89 TYR A O 1
ATOM 724 N N . LYS A 1 90 ? 24.115 -11.714 -0.279 1.00 41.78 90 LYS A N 1
ATOM 725 C CA . LYS A 1 90 ? 25.021 -12.368 -1.240 1.00 41.78 90 LYS A CA 1
ATOM 726 C C . LYS A 1 90 ? 26.438 -12.421 -0.693 1.00 41.78 90 LYS A C 1
ATOM 728 O O . LYS A 1 90 ? 27.102 -13.438 -0.980 1.00 41.78 90 LYS A O 1
#

Foldseek 3Di:
DDDDPPVLFPDDLVVLVVVQVVDPVCDDDDSVNSVVSSLVVVLQCQLLVQDPHVVDRDLVSSQVCCVPDPSNVVCNVVSVVVVVVVVVVD